Protein AF-A0A1F8QRB4-F1 (afdb_monomer)

pLDDT: mean 94.45, std 6.74, range [58.22, 98.75]

Mean predicted aligned error: 3.95 Å

Radius of gyration: 18.54 Å; Cα contacts (8 Å, |Δi|>4): 108; chains: 1; bounding box: 55×27×52 Å

Structure (mmCIF, N/CA/C/O backbone):
data_AF-A0A1F8QRB4-F1
#
_entry.id   AF-A0A1F8QRB4-F1
#
loop_
_atom_site.group_PDB
_atom_site.id
_atom_site.type_symbol
_atom_site.label_atom_id
_atom_site.label_alt_id
_atom_site.label_comp_id
_atom_site.label_asym_id
_atom_site.label_entity_id
_atom_site.label_seq_id
_atom_site.pdbx_PDB_ins_code
_atom_site.Cartn_x
_atom_site.Cartn_y
_atom_site.Cartn_z
_atom_site.occupancy
_atom_site.B_iso_or_equiv
_atom_site.auth_seq_id
_atom_site.auth_comp_id
_atom_site.auth_asym_id
_atom_site.auth_atom_id
_atom_site.pdbx_PDB_model_num
ATOM 1 N N . MET A 1 1 ? 36.130 10.713 -9.743 1.00 58.22 1 MET A N 1
ATOM 2 C CA . MET A 1 1 ? 34.700 10.826 -10.108 1.00 58.22 1 MET A CA 1
ATOM 3 C C . MET A 1 1 ? 34.505 10.087 -11.418 1.00 58.22 1 MET A C 1
ATOM 5 O O . MET A 1 1 ? 35.270 10.379 -12.328 1.00 58.22 1 MET A O 1
ATOM 9 N N . GLY A 1 2 ? 33.556 9.148 -11.496 1.00 65.88 2 GLY A N 1
ATOM 10 C CA . GLY A 1 2 ? 33.230 8.460 -12.753 1.00 65.88 2 GLY A CA 1
ATOM 11 C C . GLY A 1 2 ? 32.622 9.406 -13.791 1.00 65.88 2 GLY A C 1
ATOM 12 O O . GLY A 1 2 ? 32.246 10.534 -13.452 1.00 65.88 2 GLY A O 1
ATOM 13 N N . ASP A 1 3 ? 32.510 8.931 -15.029 1.00 68.25 3 ASP A N 1
ATOM 14 C CA . ASP A 1 3 ? 32.204 9.740 -16.221 1.00 68.25 3 ASP A CA 1
ATOM 15 C C . ASP A 1 3 ? 30.899 10.537 -16.142 1.00 68.25 3 ASP A C 1
ATOM 17 O O . ASP A 1 3 ? 30.733 11.546 -16.818 1.00 68.25 3 ASP A O 1
ATOM 21 N N . GLU A 1 4 ? 29.987 10.151 -15.257 1.00 68.12 4 GLU A N 1
ATOM 22 C CA . GLU A 1 4 ? 28.656 10.750 -15.204 1.00 68.12 4 GLU A CA 1
ATOM 23 C C . GLU A 1 4 ? 28.443 11.783 -14.114 1.00 68.12 4 GLU A C 1
ATOM 25 O O . GLU A 1 4 ? 27.449 12.502 -14.162 1.00 68.12 4 GLU A O 1
ATOM 30 N N . ARG A 1 5 ? 29.356 11.863 -13.137 1.00 75.88 5 ARG A N 1
ATOM 31 C CA . ARG A 1 5 ? 29.397 12.900 -12.085 1.00 75.88 5 ARG A CA 1
ATOM 32 C C . ARG A 1 5 ? 28.041 13.249 -11.429 1.00 75.88 5 ARG A C 1
ATOM 34 O O . ARG A 1 5 ? 27.896 14.328 -10.859 1.00 75.88 5 ARG A O 1
ATOM 41 N N . ASN A 1 6 ? 27.062 12.345 -11.462 1.00 76.00 6 ASN A N 1
ATOM 42 C CA . ASN A 1 6 ? 25.693 12.613 -11.040 1.00 76.00 6 ASN A CA 1
ATOM 43 C C . ASN A 1 6 ? 25.491 12.241 -9.564 1.00 76.00 6 ASN A C 1
ATOM 45 O O . ASN A 1 6 ? 25.557 11.067 -9.217 1.00 76.00 6 ASN A O 1
ATOM 49 N N . HIS A 1 7 ? 25.208 13.241 -8.725 1.00 87.25 7 HIS A N 1
ATOM 50 C CA . HIS A 1 7 ? 24.977 13.095 -7.280 1.00 87.25 7 HIS A CA 1
ATOM 51 C C . HIS A 1 7 ? 23.554 13.506 -6.876 1.00 87.25 7 HIS A C 1
ATOM 53 O O . HIS A 1 7 ? 23.321 13.895 -5.736 1.00 87.25 7 HIS A O 1
ATOM 59 N N . THR A 1 8 ? 22.591 13.449 -7.802 1.00 88.06 8 THR A N 1
ATOM 60 C CA . THR A 1 8 ? 21.178 13.658 -7.450 1.00 88.06 8 THR A CA 1
ATOM 61 C C . THR A 1 8 ? 20.582 12.473 -6.691 1.00 88.06 8 THR A C 1
ATOM 63 O O . THR A 1 8 ? 19.517 12.619 -6.109 1.00 88.06 8 THR A O 1
ATOM 66 N N . TYR A 1 9 ? 21.242 11.305 -6.726 1.00 86.06 9 TYR A N 1
ATOM 67 C CA . TYR A 1 9 ? 20.747 10.025 -6.194 1.00 86.06 9 TYR A CA 1
ATOM 68 C C . TYR A 1 9 ? 19.409 9.562 -6.791 1.00 86.06 9 TYR A C 1
ATOM 70 O O . TYR A 1 9 ? 18.793 8.630 -6.286 1.00 86.06 9 TYR A O 1
ATOM 78 N N . LEU A 1 10 ? 18.979 10.174 -7.898 1.00 87.25 10 LEU A N 1
ATOM 79 C CA . LEU A 1 10 ? 17.797 9.752 -8.638 1.00 87.25 10 LEU A CA 1
ATOM 80 C C . LEU A 1 10 ? 18.184 8.736 -9.721 1.00 87.25 10 LEU A C 1
ATOM 82 O O . LEU A 1 10 ? 19.196 8.940 -10.410 1.00 87.25 10 LEU A O 1
ATOM 86 N N . PRO A 1 11 ? 17.383 7.673 -9.915 1.00 87.94 11 PRO A N 1
ATOM 87 C CA . PRO A 1 11 ? 17.602 6.734 -11.003 1.00 87.94 11 PRO A CA 1
ATOM 88 C C . PRO A 1 11 ? 17.385 7.425 -12.358 1.00 87.94 11 PRO A C 1
ATOM 90 O O . PRO A 1 11 ? 16.686 8.433 -12.471 1.00 87.94 11 PRO A O 1
ATOM 93 N N . LYS A 1 12 ? 18.002 6.885 -13.413 1.00 90.12 12 LYS A N 1
ATOM 94 C CA . LYS A 1 12 ? 17.830 7.351 -14.798 1.00 90.12 12 LYS A CA 1
ATOM 95 C C . LYS A 1 12 ? 17.634 6.149 -15.711 1.00 90.12 12 LYS A C 1
ATOM 97 O O . LYS A 1 12 ? 18.471 5.253 -15.689 1.00 90.12 12 LYS A O 1
ATOM 102 N N . VAL A 1 13 ? 16.610 6.179 -16.565 1.00 92.56 13 VAL A N 1
ATOM 103 C CA . VAL A 1 13 ? 16.315 5.111 -17.546 1.00 92.56 13 VAL A CA 1
ATOM 104 C C . VAL A 1 13 ? 17.518 4.816 -18.450 1.00 92.56 13 VAL A C 1
ATOM 106 O O . VAL A 1 13 ? 17.811 3.659 -18.732 1.00 92.56 13 VAL A O 1
ATOM 109 N N . ALA A 1 14 ? 18.308 5.839 -18.800 1.00 91.50 14 ALA A N 1
ATOM 110 C CA . ALA A 1 14 ? 19.548 5.680 -19.567 1.00 91.50 14 ALA A CA 1
ATOM 111 C C . ALA A 1 14 ? 20.551 4.693 -18.934 1.00 91.50 14 ALA A C 1
ATOM 113 O O . ALA A 1 14 ? 21.374 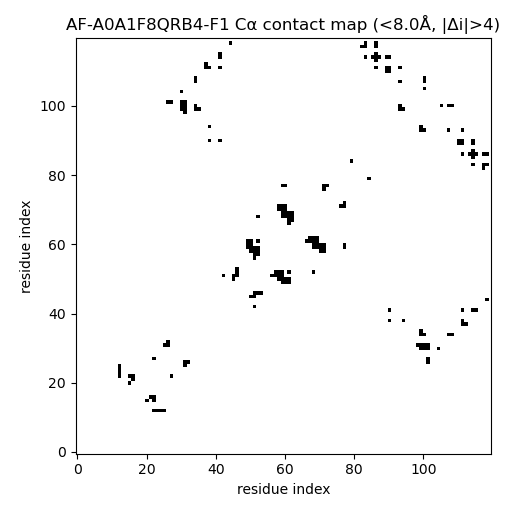4.112 -19.632 1.00 91.50 14 ALA A O 1
ATOM 114 N N . ARG A 1 15 ? 20.490 4.470 -17.612 1.00 89.06 15 ARG A N 1
ATOM 115 C CA . ARG A 1 15 ? 21.306 3.447 -16.938 1.00 89.06 15 ARG A CA 1
ATOM 116 C C . ARG A 1 15 ? 20.813 2.040 -17.195 1.00 89.06 15 ARG A C 1
ATOM 118 O O . ARG A 1 15 ? 21.630 1.142 -17.363 1.00 89.06 15 ARG A O 1
ATOM 125 N N . CYS A 1 16 ? 19.501 1.871 -17.236 1.00 89.88 16 CYS A N 1
ATOM 126 C CA . CYS A 1 16 ? 18.850 0.612 -17.555 1.00 89.88 16 CYS A CA 1
ATOM 127 C C . CYS A 1 16 ? 19.173 0.216 -19.001 1.00 89.88 16 CYS A C 1
ATOM 129 O O . CYS A 1 16 ? 19.518 -0.935 -19.255 1.00 89.88 16 CYS A O 1
ATOM 131 N N . GLN A 1 17 ? 19.172 1.190 -19.919 1.00 93.56 17 GLN A N 1
ATOM 132 C CA . GLN A 1 17 ? 19.433 1.004 -21.352 1.00 93.56 17 GLN A CA 1
ATOM 133 C C . GLN A 1 17 ? 20.817 0.438 -21.690 1.00 93.56 17 GLN A C 1
ATOM 135 O O . GLN A 1 17 ? 20.974 -0.177 -22.740 1.00 93.56 17 GLN A O 1
ATOM 140 N N . THR A 1 18 ? 21.796 0.549 -20.785 1.00 92.88 18 THR A N 1
ATOM 141 C CA . THR A 1 18 ? 23.102 -0.119 -20.930 1.00 92.88 18 THR A CA 1
ATOM 142 C C . THR A 1 18 ? 22.968 -1.640 -21.067 1.00 92.88 18 THR A C 1
ATOM 144 O O . THR A 1 18 ? 23.760 -2.261 -21.770 1.00 92.88 18 THR A O 1
ATOM 147 N N . CYS A 1 19 ? 21.972 -2.238 -20.404 1.00 93.38 19 CYS A N 1
ATOM 148 C CA . CYS A 1 19 ? 21.699 -3.679 -20.450 1.00 93.38 19 CYS A CA 1
ATOM 149 C C . CYS A 1 19 ? 20.335 -4.006 -21.087 1.00 93.38 19 CYS A C 1
ATOM 151 O O . CYS A 1 19 ? 20.140 -5.109 -21.589 1.00 93.38 19 CYS A O 1
ATOM 153 N N . HIS A 1 20 ? 19.399 -3.056 -21.074 1.00 91.56 20 HIS A N 1
ATOM 154 C CA . HIS A 1 20 ? 18.015 -3.201 -21.523 1.00 91.56 20 HIS A CA 1
ATOM 155 C C . HIS A 1 20 ? 17.682 -2.119 -22.553 1.00 91.56 20 HIS A C 1
ATOM 157 O O . HIS A 1 20 ? 17.014 -1.141 -22.227 1.00 91.56 20 HIS A O 1
ATOM 163 N N . ALA A 1 21 ? 18.172 -2.271 -23.786 1.00 94.94 21 ALA A N 1
ATOM 164 C CA . ALA A 1 21 ? 18.092 -1.233 -24.822 1.00 94.94 21 ALA A CA 1
ATOM 165 C C . ALA A 1 21 ? 16.666 -0.703 -25.078 1.00 94.94 21 ALA A C 1
ATOM 167 O O . ALA A 1 21 ? 16.500 0.479 -25.369 1.00 94.94 21 ALA A O 1
ATOM 168 N N . ASP A 1 22 ? 15.653 -1.552 -24.898 1.00 93.31 22 ASP A N 1
ATOM 169 C CA . ASP A 1 22 ? 14.245 -1.217 -25.131 1.00 93.31 22 ASP A CA 1
ATOM 170 C C . ASP A 1 22 ? 13.544 -0.585 -23.913 1.00 93.31 22 ASP A C 1
ATOM 172 O O . ASP A 1 22 ? 12.352 -0.293 -23.972 1.00 93.31 22 ASP A O 1
ATOM 176 N N . ALA A 1 23 ? 14.246 -0.375 -22.792 1.00 93.56 23 ALA A N 1
ATOM 177 C CA . ALA A 1 23 ? 13.658 0.240 -21.604 1.00 93.56 23 ALA A CA 1
ATOM 178 C C . ALA A 1 23 ? 13.269 1.702 -21.880 1.00 93.56 23 ALA A C 1
ATOM 180 O O . ALA A 1 23 ? 14.119 2.533 -22.217 1.00 93.56 23 ALA A O 1
ATOM 181 N N . THR A 1 24 ? 11.987 2.021 -21.698 1.00 94.31 24 THR A N 1
ATOM 182 C CA . THR A 1 24 ? 11.418 3.367 -21.891 1.00 94.31 24 THR A CA 1
ATOM 183 C C . THR A 1 24 ? 11.129 4.095 -20.582 1.00 94.31 24 THR A C 1
ATOM 185 O O . THR A 1 24 ? 11.062 5.323 -20.563 1.00 94.31 24 THR A O 1
ATOM 188 N N . ASP A 1 25 ? 11.006 3.354 -19.486 1.00 95.00 25 ASP A N 1
ATOM 189 C CA . ASP A 1 25 ? 10.663 3.832 -18.149 1.00 95.00 25 ASP A CA 1
ATOM 190 C C . ASP A 1 25 ? 11.272 2.900 -17.077 1.00 95.00 25 ASP A C 1
ATOM 192 O O . ASP A 1 25 ? 12.172 2.106 -17.364 1.00 95.00 25 ASP A O 1
ATOM 196 N N . PHE A 1 26 ? 10.855 3.062 -15.819 1.00 93.19 26 PHE A N 1
ATOM 197 C CA . PHE A 1 26 ? 11.295 2.221 -14.701 1.00 93.19 26 PHE A CA 1
ATOM 198 C C . PHE A 1 26 ? 10.399 0.996 -14.477 1.00 93.19 26 PHE A C 1
ATOM 200 O O . PHE A 1 26 ? 10.753 0.127 -13.673 1.00 93.19 26 PHE A O 1
ATOM 207 N N . ASP A 1 27 ? 9.280 0.896 -15.199 1.00 94.94 27 ASP A N 1
ATOM 208 C CA . ASP A 1 27 ? 8.348 -0.212 -15.089 1.00 94.94 27 ASP A CA 1
ATOM 209 C C . ASP A 1 27 ? 8.831 -1.408 -15.912 1.00 94.94 27 ASP A C 1
ATOM 211 O O . ASP A 1 27 ? 8.316 -1.779 -16.970 1.00 94.94 27 ASP A O 1
ATOM 215 N N . MET A 1 28 ? 9.875 -2.040 -15.385 1.00 89.31 28 MET A N 1
ATOM 216 C CA . MET A 1 28 ? 10.474 -3.210 -15.997 1.00 89.31 28 MET A CA 1
ATOM 217 C C . MET A 1 28 ? 9.448 -4.344 -16.012 1.00 89.31 28 MET A C 1
ATOM 219 O O . MET A 1 28 ? 9.067 -4.881 -14.967 1.00 89.31 28 MET A O 1
ATOM 223 N N . THR A 1 29 ? 8.999 -4.685 -17.221 1.00 87.31 29 THR A N 1
ATOM 224 C CA . THR A 1 29 ? 8.055 -5.776 -17.501 1.00 87.31 29 THR A CA 1
ATOM 225 C C . THR A 1 29 ? 6.724 -5.675 -16.743 1.00 87.31 29 THR A C 1
ATOM 227 O O . THR A 1 29 ? 6.134 -6.706 -16.427 1.00 87.31 29 THR A O 1
ATOM 230 N N . GLY A 1 30 ? 6.253 -4.463 -16.431 1.00 94.44 30 GLY A N 1
ATOM 231 C CA . GLY A 1 30 ? 4.976 -4.248 -15.733 1.00 94.44 30 GLY A CA 1
ATOM 232 C C . GLY A 1 30 ? 5.019 -4.465 -14.214 1.00 94.44 30 GLY A C 1
ATOM 233 O O . GLY A 1 30 ? 3.968 -4.498 -13.576 1.00 94.44 30 GLY A O 1
ATOM 234 N N . THR A 1 31 ? 6.209 -4.632 -13.626 1.00 95.44 31 THR A N 1
ATOM 235 C CA . THR A 1 31 ? 6.392 -4.850 -12.181 1.00 95.44 31 THR A CA 1
ATOM 236 C C . THR A 1 31 ? 5.795 -3.720 -11.343 1.00 95.44 31 THR A C 1
ATOM 238 O O . THR A 1 31 ? 5.050 -3.985 -10.402 1.00 95.44 31 THR A O 1
ATOM 241 N N . GLN A 1 32 ? 6.112 -2.461 -11.655 1.00 96.69 32 GLN A N 1
ATOM 242 C CA . GLN A 1 32 ? 5.595 -1.331 -10.887 1.00 96.69 32 GLN A CA 1
ATOM 243 C C . GLN A 1 32 ? 4.085 -1.207 -11.069 1.00 96.69 32 GLN A C 1
ATOM 245 O O . GLN A 1 32 ? 3.395 -0.940 -10.087 1.00 96.69 32 GLN A O 1
ATOM 250 N N . THR A 1 33 ? 3.565 -1.449 -12.276 1.00 98.06 33 THR A N 1
ATOM 251 C CA . THR A 1 33 ? 2.116 -1.473 -12.527 1.00 98.06 33 THR A CA 1
ATOM 252 C C . THR A 1 33 ? 1.415 -2.517 -11.656 1.00 98.06 33 THR A C 1
ATOM 254 O O . THR A 1 33 ? 0.453 -2.192 -10.960 1.00 98.06 33 THR A O 1
ATOM 257 N N . GLU A 1 34 ? 1.919 -3.751 -11.632 1.00 98.19 34 GLU A N 1
ATOM 258 C CA . GLU A 1 34 ? 1.352 -4.837 -10.827 1.00 98.19 34 GLU A CA 1
ATOM 259 C C . GLU A 1 34 ? 1.374 -4.511 -9.327 1.00 98.19 34 GLU A C 1
ATOM 261 O O . GLU A 1 34 ? 0.345 -4.588 -8.655 1.00 98.19 34 GLU A O 1
ATOM 266 N N . ILE A 1 35 ? 2.534 -4.115 -8.797 1.00 98.44 35 ILE A N 1
ATOM 267 C CA . ILE A 1 35 ? 2.688 -3.827 -7.367 1.00 98.44 35 ILE A CA 1
ATOM 268 C C . ILE A 1 35 ? 1.850 -2.615 -6.950 1.00 98.44 35 ILE A C 1
ATOM 270 O O . ILE A 1 35 ? 1.277 -2.626 -5.862 1.00 98.44 35 ILE A O 1
ATOM 274 N N . THR A 1 36 ? 1.726 -1.597 -7.808 1.00 98.31 36 THR A N 1
ATOM 275 C CA . THR A 1 36 ? 0.848 -0.444 -7.549 1.00 98.31 36 THR A CA 1
ATOM 276 C C . THR A 1 36 ? -0.601 -0.892 -7.402 1.00 98.31 36 THR A C 1
ATOM 278 O O . THR A 1 36 ? -1.234 -0.544 -6.410 1.00 98.31 36 THR 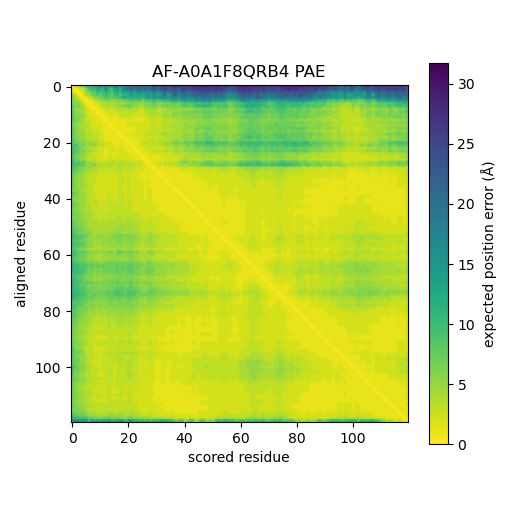A O 1
ATOM 281 N N . ALA A 1 37 ? -1.097 -1.737 -8.310 1.00 98.62 37 ALA A N 1
ATOM 282 C CA . ALA A 1 37 ? -2.465 -2.248 -8.239 1.00 98.62 37 ALA A CA 1
ATOM 283 C C . ALA A 1 37 ? -2.724 -3.055 -6.951 1.00 98.62 37 ALA A C 1
ATOM 285 O O . ALA A 1 37 ? -3.753 -2.873 -6.303 1.00 98.62 37 ALA A O 1
ATOM 286 N N . MET A 1 38 ? -1.775 -3.901 -6.529 1.00 98.69 38 MET A N 1
ATOM 287 C CA . MET A 1 38 ? -1.891 -4.647 -5.265 1.00 98.69 38 MET A CA 1
ATOM 288 C C . MET A 1 38 ? -1.910 -3.721 -4.037 1.00 98.69 38 MET A C 1
ATOM 290 O O . MET A 1 38 ? -2.642 -3.972 -3.078 1.00 98.69 38 MET A O 1
ATOM 294 N N . LEU A 1 39 ? -1.103 -2.653 -4.044 1.00 98.44 39 LEU A N 1
ATOM 295 C CA . LEU A 1 39 ? -1.088 -1.653 -2.974 1.00 98.44 39 LEU A CA 1
ATOM 296 C C . LEU A 1 39 ? -2.397 -0.857 -2.920 1.00 98.44 39 LEU A C 1
ATOM 298 O O . LEU A 1 39 ? -2.914 -0.644 -1.826 1.00 98.44 39 LEU A O 1
ATOM 302 N N . GLU A 1 40 ? -2.941 -0.447 -4.066 1.00 98.44 40 GLU A N 1
ATOM 303 C CA . GLU A 1 40 ? -4.231 0.254 -4.162 1.00 98.44 40 GLU A CA 1
ATOM 304 C C . GLU A 1 40 ? -5.394 -0.621 -3.671 1.00 98.44 40 GLU A C 1
ATOM 306 O O . GLU A 1 40 ? -6.264 -0.151 -2.929 1.00 98.44 40 GLU A O 1
ATOM 311 N N . GLU A 1 41 ? -5.387 -1.913 -4.015 1.00 98.62 41 GLU A N 1
ATOM 312 C CA . GLU A 1 41 ? -6.376 -2.875 -3.523 1.00 98.62 41 GLU A CA 1
ATOM 313 C C . GLU A 1 41 ? -6.301 -3.016 -1.995 1.00 98.62 41 GLU A C 1
ATOM 315 O O . GLU A 1 41 ? -7.314 -2.888 -1.305 1.00 98.62 41 GLU A O 1
ATOM 320 N N . LEU A 1 42 ? -5.100 -3.218 -1.441 1.00 98.56 42 LEU A N 1
ATOM 321 C CA . LEU A 1 42 ? -4.897 -3.301 0.009 1.00 98.56 42 LEU A CA 1
ATOM 322 C C . LEU A 1 42 ? -5.287 -2.008 0.727 1.00 98.56 42 LEU A C 1
ATOM 324 O O . LEU A 1 42 ? -5.934 -2.069 1.772 1.00 98.56 42 LEU A O 1
ATOM 328 N N . HIS A 1 43 ? -4.913 -0.850 0.178 1.00 98.38 43 HIS A N 1
ATOM 329 C CA . HIS A 1 43 ? -5.287 0.459 0.716 1.00 98.38 43 HIS A CA 1
ATOM 330 C C . HIS A 1 43 ? -6.805 0.577 0.849 1.00 98.38 43 HIS A C 1
ATOM 332 O O . HIS A 1 43 ? -7.301 0.830 1.950 1.00 98.38 43 HIS A O 1
ATOM 338 N N . THR A 1 44 ? -7.529 0.271 -0.231 1.00 98.50 44 THR A N 1
ATOM 339 C CA . THR A 1 44 ? -8.997 0.271 -0.258 1.00 98.50 44 THR A CA 1
ATOM 340 C C . THR A 1 44 ? -9.562 -0.638 0.832 1.00 98.50 44 THR A C 1
ATOM 342 O O . THR A 1 44 ? -10.385 -0.207 1.640 1.00 98.50 44 THR A O 1
ATOM 345 N N . ILE A 1 45 ? -9.053 -1.870 0.940 1.00 98.38 45 ILE A N 1
ATOM 346 C CA . ILE A 1 45 ? -9.488 -2.829 1.964 1.00 98.38 45 ILE A CA 1
ATOM 347 C C . ILE A 1 45 ? -9.265 -2.283 3.384 1.00 98.38 45 ILE A C 1
ATOM 349 O O . ILE A 1 45 ? -10.137 -2.435 4.246 1.00 98.38 45 ILE A O 1
ATOM 353 N N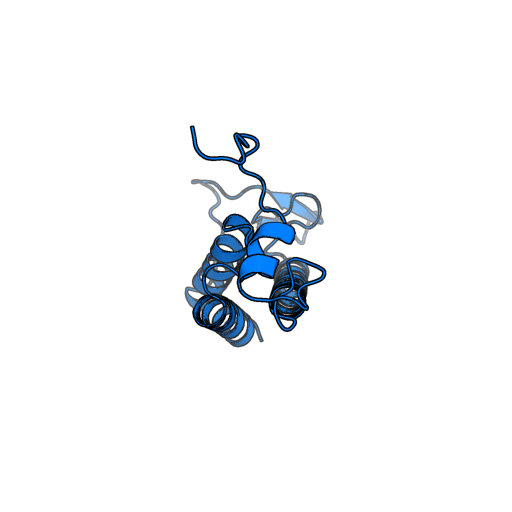 . PHE A 1 46 ? -8.120 -1.655 3.665 1.00 98.25 46 PHE A N 1
ATOM 354 C CA . PHE A 1 46 ? -7.844 -1.102 4.993 1.00 98.25 46 PHE A CA 1
ATOM 355 C C . PHE A 1 46 ? -8.727 0.104 5.335 1.00 98.25 46 PHE A C 1
ATOM 357 O O . PHE A 1 46 ? -9.133 0.242 6.495 1.00 98.25 46 PHE A O 1
ATOM 364 N N . VAL A 1 47 ? -9.036 0.961 4.361 1.00 98.00 47 VAL A N 1
ATOM 365 C CA . VAL A 1 47 ? -9.961 2.091 4.542 1.00 98.00 47 VAL A CA 1
ATOM 366 C C . VAL A 1 47 ? -11.383 1.588 4.793 1.00 98.00 47 VAL A C 1
ATOM 368 O O . VAL A 1 47 ? -12.035 2.024 5.748 1.00 98.00 47 VAL A O 1
ATOM 371 N N . ASP A 1 48 ? -11.852 0.625 4.001 1.00 97.44 48 ASP A N 1
ATOM 372 C CA . ASP A 1 48 ? -13.198 0.055 4.121 1.00 97.44 48 ASP A CA 1
ATOM 373 C C . ASP A 1 48 ? -13.400 -0.655 5.462 1.00 97.44 48 ASP A C 1
ATOM 375 O O . ASP A 1 48 ? -14.429 -0.480 6.119 1.00 97.44 48 ASP A O 1
ATOM 379 N N . LYS A 1 49 ? -12.381 -1.388 5.927 1.00 96.69 49 LYS A N 1
ATOM 380 C CA . LYS A 1 49 ? -12.370 -2.037 7.249 1.00 96.69 49 LYS A CA 1
ATOM 381 C C . LYS A 1 49 ? -12.149 -1.066 8.416 1.00 96.69 49 LYS A C 1
ATOM 383 O O . LYS A 1 49 ? -12.078 -1.521 9.554 1.00 96.69 49 LYS A O 1
ATOM 388 N N . LYS A 1 50 ? -12.044 0.244 8.164 1.00 97.19 50 LYS A N 1
ATOM 389 C CA . LYS A 1 50 ? -11.811 1.281 9.185 1.00 97.19 50 LYS A CA 1
ATOM 390 C C . LYS A 1 50 ? -10.526 1.068 10.001 1.00 97.19 50 LYS A C 1
ATOM 392 O O . LYS A 1 50 ? -10.481 1.364 11.191 1.00 97.19 50 LYS A O 1
ATOM 397 N N . LEU A 1 51 ? -9.470 0.588 9.341 1.00 96.75 51 LEU A N 1
ATOM 398 C CA . LEU A 1 51 ? -8.132 0.402 9.920 1.00 96.75 51 LEU A CA 1
ATOM 399 C C . LEU A 1 51 ? -7.154 1.512 9.509 1.00 96.75 51 LEU A C 1
ATOM 401 O O . LEU A 1 51 ? -6.252 1.863 10.272 1.00 96.75 51 LEU A O 1
ATOM 405 N N . LEU A 1 52 ? -7.324 2.060 8.303 1.00 97.44 52 LEU A N 1
ATOM 406 C CA . LEU A 1 52 ? -6.527 3.160 7.762 1.00 97.44 52 LEU A CA 1
ATOM 407 C C . LEU A 1 52 ? -7.397 4.408 7.634 1.00 97.44 52 LEU A C 1
ATOM 409 O O . LEU A 1 52 ? -8.456 4.363 7.007 1.00 97.44 52 LEU A O 1
ATOM 413 N N . ASN A 1 53 ? -6.943 5.517 8.209 1.00 97.44 53 ASN A N 1
ATOM 414 C CA . ASN A 1 53 ? -7.611 6.798 8.045 1.00 97.44 53 ASN A CA 1
ATOM 415 C C . ASN A 1 53 ? -7.337 7.335 6.622 1.00 97.44 53 ASN A C 1
ATOM 417 O O . ASN A 1 53 ? -6.174 7.619 6.317 1.00 97.44 53 ASN A O 1
ATOM 421 N N . PRO A 1 54 ? -8.369 7.513 5.774 1.00 96.25 54 PRO A N 1
ATOM 422 C CA . PRO A 1 54 ? -8.194 7.926 4.380 1.00 96.25 54 PRO A CA 1
ATOM 423 C C . PRO A 1 54 ? -7.680 9.362 4.219 1.00 96.25 54 PRO A C 1
ATOM 425 O O . PRO A 1 54 ? -7.119 9.685 3.179 1.00 96.25 54 PRO A O 1
ATOM 428 N N . ASP A 1 55 ? -7.832 10.218 5.233 1.00 95.50 55 ASP A N 1
ATOM 429 C CA . ASP A 1 55 ? -7.378 11.612 5.168 1.00 95.50 55 ASP A CA 1
ATOM 430 C C . ASP A 1 55 ? -5.880 11.751 5.477 1.00 95.50 55 ASP A C 1
ATOM 432 O O . ASP A 1 55 ? -5.258 12.758 5.140 1.00 95.50 55 ASP A O 1
ATOM 436 N N . THR A 1 56 ? -5.291 10.761 6.159 1.00 95.62 56 THR A N 1
ATOM 437 C CA . THR A 1 56 ? -3.903 10.836 6.656 1.00 95.62 56 THR A CA 1
ATOM 438 C C . THR A 1 56 ? -3.006 9.691 6.196 1.00 95.62 56 THR A C 1
ATOM 440 O O . THR A 1 56 ? -1.793 9.776 6.382 1.00 95.62 56 THR A O 1
ATOM 443 N N . ASP A 1 57 ? -3.565 8.612 5.641 1.00 94.44 57 ASP A N 1
ATOM 444 C CA . ASP A 1 57 ? -2.855 7.363 5.330 1.00 94.44 57 ASP A CA 1
ATOM 445 C C . ASP A 1 57 ? -2.084 6.771 6.526 1.00 94.44 57 ASP A C 1
ATOM 447 O O . ASP A 1 57 ? -1.075 6.057 6.387 1.00 94.44 57 ASP A O 1
ATOM 451 N N . LEU A 1 58 ? -2.582 7.031 7.736 1.00 95.44 58 LEU A N 1
ATOM 452 C CA . LEU A 1 58 ? -2.080 6.467 8.982 1.00 95.44 58 LEU A CA 1
ATOM 453 C C . LEU A 1 58 ? -3.066 5.453 9.555 1.00 95.44 58 LEU A C 1
ATOM 455 O O . LEU A 1 58 ? -4.281 5.567 9.398 1.00 95.44 58 LEU A O 1
ATOM 459 N N . TRP A 1 59 ? -2.520 4.446 10.237 1.00 96.81 59 TRP A N 1
ATOM 460 C CA . TRP A 1 59 ? -3.326 3.511 11.013 1.00 96.81 59 TRP A CA 1
ATOM 461 C C . TRP A 1 59 ? -4.064 4.266 12.113 1.00 96.81 59 TRP A C 1
ATOM 463 O O . TRP A 1 59 ? -3.468 5.107 12.790 1.00 96.81 59 TRP A O 1
ATOM 473 N N . GLY A 1 60 ? -5.345 3.968 12.284 1.00 96.31 60 GLY A N 1
ATOM 474 C CA . GLY A 1 60 ? -6.221 4.734 13.158 1.00 96.31 60 GLY A CA 1
ATOM 475 C C . GLY A 1 60 ? -7.244 3.864 13.865 1.00 96.31 60 GLY A C 1
ATOM 476 O O . GLY A 1 60 ? -7.527 2.744 13.445 1.00 96.31 60 GLY A O 1
ATOM 477 N N . ILE A 1 61 ? -7.803 4.404 14.940 1.00 97.44 61 ILE A N 1
ATOM 478 C CA . ILE A 1 61 ? -8.971 3.841 15.614 1.00 97.44 61 ILE A CA 1
ATOM 479 C C . ILE A 1 61 ? -10.172 4.681 15.191 1.00 97.44 61 ILE A C 1
ATOM 481 O O . ILE A 1 61 ? -10.198 5.888 15.439 1.00 97.44 61 ILE A O 1
ATOM 485 N N . TYR A 1 62 ? -11.135 4.044 14.532 1.00 97.25 62 TYR A N 1
ATOM 486 C CA . TYR A 1 62 ? -12.374 4.676 14.090 1.00 97.25 62 TYR A CA 1
ATOM 487 C C . TYR A 1 62 ? -13.482 4.494 15.129 1.00 97.25 62 TYR A C 1
ATOM 489 O O . TYR A 1 62 ? -13.774 3.367 15.536 1.00 97.25 62 TYR A O 1
ATOM 497 N N . ASP A 1 63 ? -14.125 5.591 15.524 1.00 96.38 63 ASP A N 1
ATOM 498 C CA . ASP A 1 63 ? -15.312 5.577 16.374 1.00 96.38 63 ASP A CA 1
ATOM 499 C C . ASP A 1 63 ? -16.574 5.672 15.504 1.00 96.38 63 ASP A C 1
ATOM 501 O O . ASP A 1 63 ? -16.862 6.697 14.890 1.00 96.38 63 ASP A O 1
ATOM 505 N N . ALA A 1 64 ? -17.353 4.591 15.455 1.00 95.31 64 ALA A N 1
ATOM 506 C CA . ALA A 1 64 ? -18.583 4.540 14.668 1.00 95.31 64 ALA A CA 1
ATOM 507 C C . ALA A 1 64 ? -19.726 5.397 15.247 1.00 95.31 64 ALA A C 1
ATOM 509 O O . ALA A 1 64 ? -20.667 5.711 14.518 1.00 95.31 64 ALA A O 1
ATOM 510 N N . ALA A 1 65 ? -19.680 5.759 16.533 1.00 96.94 65 ALA A N 1
ATOM 511 C CA . ALA A 1 65 ? -20.712 6.572 17.171 1.00 96.94 65 ALA A CA 1
ATOM 512 C C . ALA A 1 65 ? -20.566 8.059 16.824 1.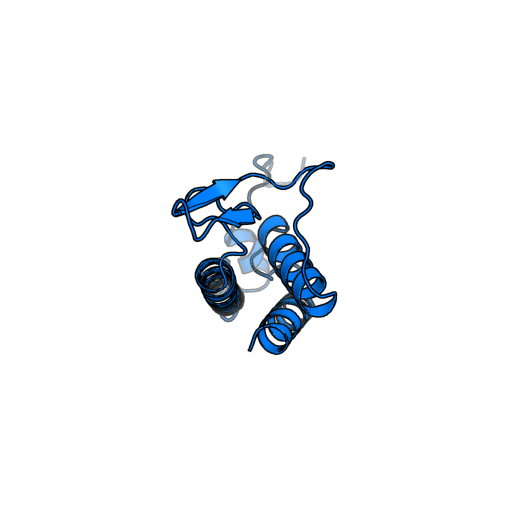00 96.94 65 ALA A C 1
ATOM 514 O O . ALA A 1 65 ? -21.570 8.749 16.645 1.00 96.94 65 ALA A O 1
ATOM 515 N N . THR A 1 66 ? -19.328 8.545 16.719 1.00 96.75 66 THR A N 1
ATOM 516 C CA . THR A 1 66 ? -19.017 9.944 16.376 1.00 96.75 66 THR A CA 1
ATOM 517 C C . THR A 1 66 ? -18.652 10.123 14.905 1.00 96.75 66 THR A C 1
ATOM 519 O O . THR A 1 66 ? -18.795 11.216 14.361 1.00 96.75 66 THR A O 1
ATOM 522 N N . GLY A 1 67 ? -18.215 9.052 14.241 1.00 95.88 67 GLY A N 1
ATOM 523 C CA . GLY A 1 67 ? -17.662 9.094 12.892 1.00 95.88 67 GLY A CA 1
ATOM 524 C C . GLY A 1 67 ? -16.232 9.637 12.835 1.00 95.88 67 GLY A C 1
ATOM 525 O O . GLY A 1 67 ? -15.763 9.962 11.745 1.00 95.88 67 GLY A O 1
ATOM 526 N N . GLU A 1 68 ? -15.545 9.747 13.974 1.00 96.19 68 GLU A N 1
ATOM 527 C CA . GLU A 1 68 ? -14.220 10.358 14.084 1.00 96.19 68 GLU A CA 1
ATOM 528 C C . GLU A 1 68 ? -13.087 9.321 14.128 1.00 96.19 68 GLU A C 1
ATOM 530 O O . GLU A 1 68 ? -13.268 8.159 14.496 1.00 96.19 68 GLU A O 1
ATOM 535 N N . TRP A 1 69 ? -11.883 9.767 13.764 1.00 97.62 69 TRP A N 1
ATOM 536 C CA . TRP A 1 69 ? -10.653 8.982 13.848 1.00 97.62 69 TRP A CA 1
ATOM 537 C C . TRP A 1 69 ? -9.757 9.481 14.975 1.00 97.62 69 TRP A C 1
ATOM 539 O O . TRP A 1 69 ? -9.599 10.684 15.174 1.00 97.62 69 TRP A O 1
ATOM 549 N N . SER A 1 70 ? -9.078 8.552 15.642 1.00 96.31 70 SER A N 1
ATOM 550 C CA . SER A 1 70 ? -8.039 8.856 16.626 1.00 96.31 70 SER A CA 1
ATOM 551 C C . SER A 1 70 ? -6.746 8.092 16.339 1.00 96.31 70 SER A C 1
ATOM 553 O O . SER A 1 70 ? -6.753 6.994 15.773 1.00 96.31 70 SER A O 1
ATOM 555 N N . ALA A 1 71 ? -5.616 8.697 16.709 1.00 96.00 71 ALA A N 1
ATOM 556 C CA . ALA A 1 71 ? -4.312 8.058 16.605 1.00 96.00 71 ALA A CA 1
ATOM 557 C C . ALA A 1 71 ? -4.137 7.015 17.728 1.00 96.00 71 ALA A C 1
ATOM 559 O O . ALA A 1 71 ? -4.365 7.345 18.900 1.00 96.00 71 ALA A O 1
ATOM 560 N N . PRO A 1 72 ? -3.680 5.791 17.406 1.00 95.69 72 PRO A N 1
ATOM 561 C CA . PRO A 1 72 ? -3.353 4.789 18.411 1.00 95.69 72 PRO A CA 1
ATOM 562 C C . PRO A 1 72 ? -2.260 5.290 19.358 1.00 95.69 72 PRO A C 1
ATOM 564 O O . PRO A 1 72 ? -1.302 5.938 18.932 1.00 95.69 72 PRO A O 1
ATOM 567 N N . ASN A 1 73 ? -2.379 4.967 20.641 1.00 95.50 73 ASN A N 1
ATOM 568 C CA . ASN A 1 73 ? -1.403 5.331 21.669 1.00 95.50 73 ASN A CA 1
ATOM 569 C C . ASN A 1 73 ? -1.363 4.270 22.785 1.00 95.50 73 ASN A C 1
ATOM 571 O O . ASN A 1 73 ? -2.001 3.227 22.673 1.00 95.50 73 ASN A O 1
ATOM 575 N N . ALA A 1 74 ? -0.583 4.508 23.842 1.00 96.25 74 ALA A N 1
ATOM 576 C CA . ALA A 1 74 ? -0.417 3.542 24.930 1.00 96.25 74 ALA A CA 1
ATOM 577 C C . ALA A 1 74 ? -1.717 3.268 25.712 1.00 96.25 74 ALA A C 1
ATOM 579 O O . ALA A 1 74 ? -1.927 2.136 26.144 1.00 96.25 74 ALA A O 1
ATOM 580 N N . ASP A 1 75 ? -2.586 4.271 25.858 1.00 96.19 75 ASP A N 1
ATOM 581 C CA . ASP A 1 75 ? -3.848 4.165 26.602 1.00 96.19 75 ASP A CA 1
ATOM 582 C C . ASP A 1 75 ? -4.992 3.630 25.725 1.00 96.19 75 ASP A C 1
ATOM 584 O O . ASP A 1 75 ? -5.932 3.010 26.221 1.00 96.19 75 ASP A O 1
ATOM 588 N N . ALA A 1 76 ? -4.896 3.839 24.410 1.00 94.50 76 ALA A N 1
ATOM 589 C CA . ALA A 1 76 ? -5.826 3.335 23.406 1.00 94.50 76 ALA A CA 1
ATOM 590 C C . ALA A 1 76 ? -5.050 2.726 22.222 1.00 94.50 76 ALA A C 1
ATOM 592 O O . ALA A 1 76 ? -4.862 3.388 21.193 1.00 94.50 76 ALA A O 1
ATOM 593 N N . PRO A 1 77 ? -4.545 1.486 22.352 1.00 95.44 77 PRO A N 1
ATOM 594 C CA . PRO A 1 77 ? -3.830 0.825 21.270 1.00 95.44 77 PRO A CA 1
ATOM 595 C C . PRO A 1 77 ? -4.801 0.321 20.197 1.00 95.44 77 PRO A C 1
ATOM 597 O O . PRO A 1 77 ? -5.887 -0.184 20.492 1.00 95.44 77 PRO A O 1
ATOM 600 N N . LEU A 1 78 ? -4.377 0.384 18.932 1.00 95.50 78 LEU A N 1
ATOM 601 C CA . LEU A 1 78 ? -5.089 -0.285 17.847 1.00 95.50 78 LEU A CA 1
ATOM 602 C C . LEU A 1 78 ? -4.958 -1.795 18.042 1.00 95.50 78 LEU A C 1
ATOM 604 O O . LEU A 1 78 ? -3.863 -2.348 17.958 1.00 95.50 78 LEU A O 1
ATOM 608 N N . THR A 1 79 ? -6.083 -2.451 18.308 1.00 95.62 79 THR A N 1
ATOM 609 C CA . THR A 1 79 ? -6.133 -3.893 18.550 1.00 95.62 79 THR A CA 1
ATOM 610 C C . THR A 1 79 ? -6.710 -4.592 17.330 1.00 95.62 79 THR A C 1
ATOM 612 O O . THR A 1 79 ? -7.851 -4.352 16.946 1.00 95.62 79 THR A O 1
ATOM 615 N N . VAL A 1 80 ? -5.917 -5.472 16.727 1.00 96.12 80 VAL A N 1
ATOM 616 C CA . VAL A 1 80 ? -6.286 -6.280 15.560 1.00 96.12 80 VAL A CA 1
ATOM 617 C C . VAL A 1 80 ? -5.784 -7.711 15.753 1.00 96.12 80 VAL A C 1
ATOM 619 O O . VAL A 1 80 ? -4.957 -7.970 16.628 1.00 96.12 80 VAL A O 1
ATOM 622 N N . SER A 1 81 ? -6.273 -8.659 14.951 1.00 97.31 81 SER A N 1
ATOM 623 C CA . SER A 1 81 ? -5.714 -10.014 14.952 1.00 97.31 81 SER A CA 1
ATOM 624 C C . SER A 1 81 ? -4.274 -10.014 14.428 1.00 97.31 81 SER A C 1
ATOM 626 O O . SER A 1 81 ? -3.876 -9.131 13.668 1.00 97.31 81 SER A O 1
ATOM 628 N N . GLU A 1 82 ? -3.500 -11.041 14.781 1.00 97.62 82 GLU A N 1
ATOM 629 C CA . GLU A 1 82 ? -2.130 -11.216 14.282 1.00 97.62 82 GLU A CA 1
ATOM 630 C C . GLU A 1 82 ? -2.067 -11.220 12.745 1.00 97.62 82 GLU A C 1
ATOM 632 O O . GLU A 1 82 ? -1.207 -10.572 12.154 1.00 97.62 82 GLU A O 1
ATOM 637 N N . ALA A 1 83 ? -3.022 -11.883 12.084 1.00 97.62 83 ALA A N 1
ATOM 638 C CA . ALA A 1 83 ? -3.101 -11.916 10.625 1.00 97.62 83 ALA A CA 1
ATOM 639 C C . ALA A 1 83 ? -3.281 -10.512 10.019 1.00 97.62 83 ALA A C 1
ATOM 641 O O . ALA A 1 83 ? -2.602 -10.164 9.053 1.00 97.62 83 ALA A O 1
ATOM 642 N N . VAL A 1 84 ? -4.137 -9.678 10.620 1.00 97.88 84 VAL A N 1
ATOM 643 C CA . VAL A 1 84 ? -4.346 -8.291 10.180 1.00 97.88 84 VAL A CA 1
ATOM 644 C C . VAL A 1 84 ? -3.108 -7.440 10.461 1.00 97.88 84 VAL A C 1
ATOM 646 O O . VAL A 1 84 ? -2.691 -6.678 9.592 1.00 97.88 84 VAL A O 1
ATOM 649 N N . ALA A 1 85 ? -2.473 -7.601 11.626 1.00 97.69 85 ALA A N 1
ATOM 650 C CA . ALA A 1 85 ? -1.230 -6.902 11.950 1.00 97.69 85 ALA A CA 1
ATOM 651 C C . ALA A 1 85 ? -0.109 -7.227 10.945 1.00 97.69 85 ALA A C 1
ATOM 653 O O . ALA A 1 85 ? 0.576 -6.319 10.472 1.00 97.69 85 ALA A O 1
ATOM 654 N N . ASN A 1 86 ? 0.038 -8.499 10.557 1.00 98.19 86 ASN A N 1
ATOM 655 C CA . ASN A 1 86 ? 1.003 -8.927 9.542 1.00 98.19 86 ASN A CA 1
ATOM 656 C C . ASN A 1 86 ? 0.688 -8.327 8.163 1.00 98.19 86 ASN A C 1
ATOM 658 O O . ASN A 1 86 ? 1.590 -7.824 7.492 1.00 98.19 86 ASN A O 1
ATOM 662 N N . ALA A 1 87 ? -0.586 -8.303 7.757 1.00 98.62 87 ALA A N 1
ATOM 663 C CA . ALA A 1 87 ? -1.000 -7.673 6.504 1.00 98.62 87 ALA A CA 1
ATOM 664 C C . ALA A 1 87 ? -0.685 -6.165 6.485 1.00 98.62 87 ALA A C 1
ATOM 666 O O . ALA A 1 87 ? -0.126 -5.654 5.510 1.00 98.62 87 ALA A O 1
ATOM 667 N N . MET A 1 88 ? -0.983 -5.458 7.581 1.00 98.12 88 M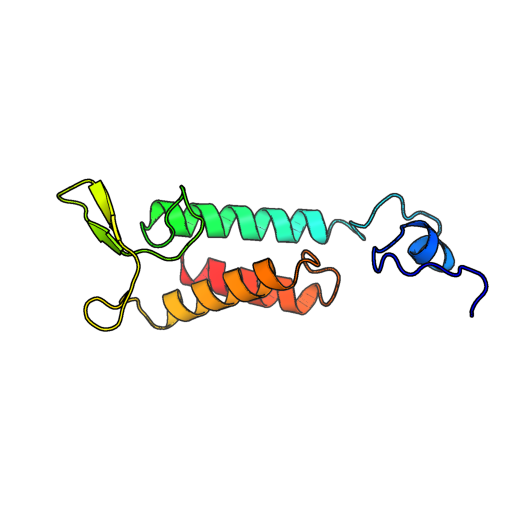ET A N 1
ATOM 668 C CA . MET A 1 88 ? -0.650 -4.040 7.755 1.00 98.12 88 MET A CA 1
ATOM 669 C C . MET A 1 88 ? 0.864 -3.804 7.673 1.00 98.12 88 MET A C 1
ATOM 671 O O . MET A 1 88 ? 1.312 -2.859 7.016 1.00 98.12 88 MET A O 1
ATOM 6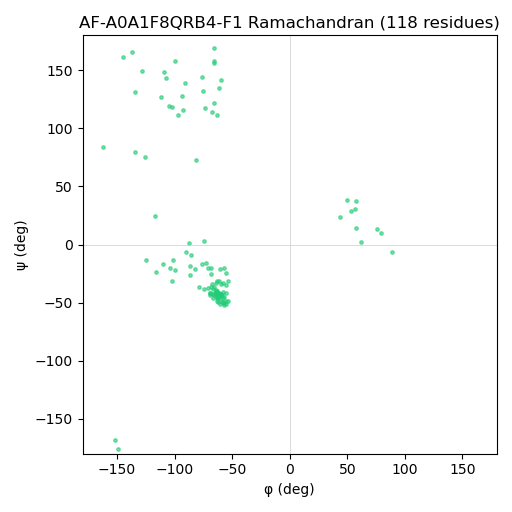75 N N . TRP A 1 89 ? 1.664 -4.661 8.314 1.00 98.12 89 TRP A N 1
ATOM 676 C CA . TRP A 1 89 ? 3.122 -4.563 8.279 1.00 98.12 89 TRP A CA 1
ATOM 677 C C . TRP A 1 89 ? 3.675 -4.755 6.866 1.00 98.12 89 TRP A C 1
ATOM 679 O O . TRP A 1 89 ? 4.437 -3.910 6.399 1.00 98.12 89 TRP A O 1
ATOM 689 N N . ASN A 1 90 ? 3.247 -5.802 6.158 1.00 98.56 90 ASN A N 1
ATOM 690 C CA . ASN A 1 90 ? 3.672 -6.067 4.783 1.00 98.56 90 ASN A CA 1
ATOM 691 C C . ASN A 1 90 ? 3.342 -4.903 3.846 1.00 98.56 90 ASN A C 1
ATOM 693 O O . ASN A 1 90 ? 4.206 -4.459 3.089 1.00 98.56 90 ASN A O 1
ATOM 697 N N . TYR A 1 91 ? 2.120 -4.372 3.934 1.00 98.44 91 TYR A N 1
ATOM 698 C CA . TYR A 1 91 ? 1.708 -3.201 3.164 1.00 98.44 91 TYR A CA 1
ATOM 699 C C . TYR A 1 91 ? 2.625 -2.001 3.435 1.00 98.44 91 TYR A C 1
ATOM 701 O O . TYR A 1 91 ? 3.200 -1.435 2.504 1.00 98.44 91 TYR A O 1
ATOM 709 N N . LYS A 1 92 ? 2.837 -1.634 4.708 1.00 97.19 92 LYS A N 1
ATOM 710 C CA . LYS A 1 92 ? 3.701 -0.491 5.057 1.00 97.19 92 LYS A CA 1
ATOM 711 C C . LYS A 1 92 ? 5.142 -0.724 4.622 1.00 97.19 92 LYS A C 1
ATOM 713 O O . LYS A 1 92 ? 5.739 0.191 4.064 1.00 97.19 92 LYS A O 1
ATOM 718 N N . PHE A 1 93 ? 5.682 -1.922 4.826 1.00 97.81 93 PHE A N 1
ATOM 719 C CA . PHE A 1 93 ? 7.041 -2.268 4.418 1.00 97.81 93 PHE A CA 1
ATOM 720 C C . PHE A 1 93 ? 7.273 -1.964 2.931 1.00 97.81 93 PHE A C 1
ATOM 722 O O . PHE A 1 93 ? 8.219 -1.257 2.587 1.00 97.81 93 PHE A O 1
ATOM 729 N N . VAL A 1 94 ? 6.357 -2.399 2.062 1.00 98.25 94 VAL A N 1
ATOM 730 C CA . VAL A 1 94 ? 6.457 -2.148 0.618 1.00 98.25 94 VAL A CA 1
ATOM 731 C C . VAL A 1 94 ? 6.239 -0.669 0.272 1.00 98.25 94 VAL A C 1
ATOM 733 O O . VAL A 1 94 ? 7.001 -0.106 -0.515 1.00 98.25 94 VAL A O 1
ATOM 736 N N . VAL A 1 95 ? 5.263 0.006 0.893 1.00 97.12 95 VAL A N 1
ATOM 737 C CA . VAL A 1 95 ? 5.019 1.449 0.681 1.00 97.12 95 VAL A CA 1
ATOM 738 C C . VAL A 1 95 ? 6.239 2.307 1.045 1.00 97.12 95 VAL A C 1
ATOM 740 O O . VAL A 1 95 ? 6.471 3.353 0.423 1.00 97.12 95 VAL A O 1
ATOM 743 N N . TYR A 1 96 ? 7.014 1.907 2.056 1.00 96.31 96 TYR A N 1
ATOM 744 C CA . TYR A 1 96 ? 8.201 2.641 2.509 1.00 96.31 96 TYR A CA 1
ATOM 745 C C . TYR A 1 96 ? 9.486 2.295 1.753 1.00 96.31 96 TYR A C 1
ATOM 747 O O . TYR A 1 96 ? 10.399 3.117 1.769 1.00 96.31 96 TYR A O 1
ATOM 755 N N . ASP A 1 97 ? 9.558 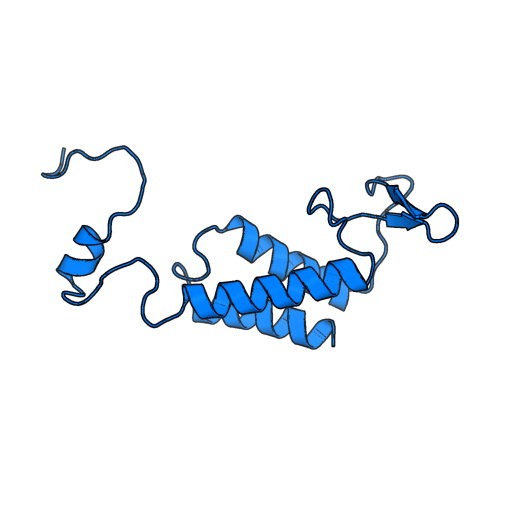1.163 1.052 1.00 97.06 97 ASP A N 1
ATOM 756 C CA . ASP A 1 97 ? 10.709 0.824 0.199 1.00 97.06 97 ASP A CA 1
ATOM 757 C C . ASP A 1 97 ? 10.819 1.736 -1.042 1.00 97.06 97 ASP A C 1
ATOM 759 O O . ASP A 1 97 ? 11.911 1.965 -1.556 1.00 97.06 97 ASP A O 1
ATOM 763 N N . LYS A 1 98 ? 9.701 2.322 -1.497 1.00 95.06 98 LYS A N 1
ATOM 764 C CA . LYS A 1 98 ? 9.628 3.293 -2.613 1.00 95.06 98 LYS A CA 1
ATOM 765 C C . LYS A 1 98 ? 10.082 2.783 -3.985 1.00 95.06 98 LYS A C 1
ATOM 767 O O . LYS A 1 98 ? 10.014 3.552 -4.941 1.00 95.06 98 LYS A O 1
ATOM 772 N N . SER A 1 99 ? 10.470 1.515 -4.133 1.00 94.94 99 SER A N 1
ATOM 773 C CA . SER A 1 99 ? 10.831 0.955 -5.444 1.00 94.94 99 SER A CA 1
ATOM 774 C C . SER A 1 99 ? 9.645 0.429 -6.244 1.00 94.94 99 SER A C 1
ATOM 776 O O . SER A 1 99 ? 9.815 0.051 -7.400 1.00 94.94 99 SER A O 1
ATOM 778 N N . MET A 1 100 ? 8.458 0.354 -5.630 1.00 95.75 100 MET A N 1
ATOM 779 C CA . MET A 1 100 ? 7.287 -0.328 -6.196 1.00 95.75 100 MET A CA 1
ATOM 780 C C . MET A 1 100 ? 7.635 -1.752 -6.674 1.00 95.75 100 MET A C 1
ATOM 782 O O . MET A 1 100 ? 7.190 -2.206 -7.722 1.00 95.75 100 MET A O 1
ATOM 786 N N . GLY A 1 101 ? 8.490 -2.442 -5.913 1.00 95.81 101 GLY A N 1
ATOM 787 C CA . GLY A 1 101 ? 8.898 -3.823 -6.156 1.00 95.81 101 GLY A CA 1
ATOM 788 C C . GLY A 1 101 ? 10.112 -4.016 -7.061 1.00 95.81 101 GLY A C 1
ATOM 789 O O . GLY A 1 101 ? 10.600 -5.139 -7.148 1.00 95.81 101 GLY A O 1
ATOM 790 N N . VAL A 1 102 ? 10.664 -2.971 -7.686 1.00 94.00 102 VAL A N 1
ATOM 791 C CA . VAL A 1 102 ? 11.835 -3.108 -8.578 1.00 94.00 102 VAL A CA 1
ATOM 792 C C . VAL A 1 102 ? 13.065 -3.657 -7.843 1.00 94.00 102 VAL A C 1
ATOM 794 O O . VAL A 1 102 ? 13.847 -4.400 -8.433 1.00 94.00 102 VAL A O 1
ATOM 797 N N . HIS A 1 103 ? 13.233 -3.361 -6.549 1.00 94.94 103 HIS A N 1
ATOM 798 C CA . HIS A 1 103 ? 14.359 -3.885 -5.766 1.00 94.94 103 HIS A CA 1
ATOM 799 C C . HIS A 1 103 ? 14.298 -5.407 -5.552 1.00 94.94 103 HIS A C 1
ATOM 801 O O . HIS A 1 103 ? 15.341 -6.057 -5.491 1.00 94.94 103 HIS A O 1
ATOM 807 N N . ASN A 1 104 ? 13.094 -5.977 -5.412 1.00 96.75 104 ASN A N 1
ATOM 808 C CA . ASN A 1 104 ? 12.879 -7.414 -5.234 1.00 96.75 104 ASN A CA 1
ATOM 809 C C . ASN A 1 104 ? 11.418 -7.783 -5.539 1.00 96.75 104 ASN A C 1
ATOM 811 O O . ASN A 1 104 ? 10.577 -7.873 -4.638 1.00 96.75 104 ASN A O 1
ATOM 815 N N . SER A 1 105 ? 11.109 -7.982 -6.819 1.00 96.56 105 SER A N 1
ATOM 816 C CA . SER A 1 105 ? 9.727 -8.103 -7.299 1.00 96.56 105 SER A CA 1
ATOM 817 C C . SER A 1 105 ? 9.024 -9.346 -6.764 1.00 96.56 105 SER A C 1
ATOM 819 O O . SER A 1 105 ? 7.898 -9.258 -6.278 1.00 96.56 105 SER A O 1
ATOM 821 N N . ALA A 1 106 ? 9.709 -10.491 -6.763 1.00 97.94 106 ALA A N 1
ATOM 822 C CA . ALA A 1 106 ? 9.159 -11.746 -6.260 1.00 97.94 106 ALA A CA 1
ATOM 823 C C . ALA A 1 106 ? 8.814 -11.669 -4.765 1.00 97.94 106 ALA A C 1
ATOM 825 O O . ALA A 1 106 ? 7.734 -12.097 -4.358 1.00 97.94 106 ALA A O 1
ATOM 826 N N . PHE A 1 107 ? 9.705 -11.095 -3.950 1.00 98.19 107 PHE A N 1
ATOM 827 C CA . PHE A 1 107 ? 9.456 -10.944 -2.517 1.00 98.19 107 PHE A CA 1
ATOM 828 C C . PHE A 1 107 ? 8.349 -9.927 -2.238 1.00 98.19 107 PHE A C 1
ATOM 830 O O . PHE A 1 107 ? 7.456 -10.197 -1.441 1.00 98.19 107 PHE A O 1
ATOM 837 N N . THR A 1 108 ? 8.365 -8.795 -2.944 1.00 98.44 108 THR A N 1
ATOM 838 C CA . THR A 1 108 ? 7.336 -7.755 -2.818 1.00 98.44 108 THR A CA 1
ATOM 839 C C . THR A 1 108 ? 5.952 -8.319 -3.130 1.00 98.44 108 THR A C 1
ATOM 841 O O . THR A 1 108 ? 5.038 -8.186 -2.317 1.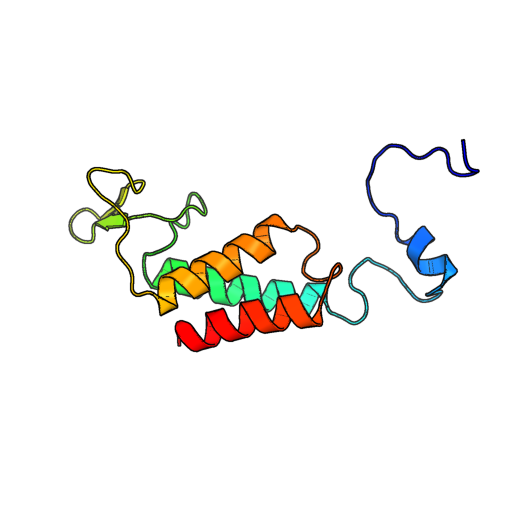00 98.44 108 THR A O 1
ATOM 844 N N . ARG A 1 109 ? 5.815 -9.034 -4.254 1.00 98.50 109 ARG A N 1
ATOM 845 C CA . ARG A 1 109 ? 4.572 -9.717 -4.630 1.00 98.50 109 ARG A CA 1
ATOM 846 C C . ARG A 1 109 ? 4.128 -10.705 -3.553 1.00 98.50 109 ARG A C 1
ATOM 848 O O . ARG A 1 109 ? 2.961 -10.706 -3.185 1.00 98.50 109 ARG A O 1
ATOM 855 N N . ALA A 1 110 ? 5.042 -11.517 -3.020 1.00 98.62 110 ALA A N 1
ATOM 856 C CA . ALA A 1 110 ? 4.711 -12.494 -1.984 1.00 98.62 110 ALA A CA 1
ATOM 857 C C . ALA A 1 110 ? 4.191 -11.838 -0.689 1.00 98.62 110 ALA A C 1
ATOM 859 O O . ALA A 1 110 ? 3.208 -12.315 -0.124 1.00 98.62 110 ALA A O 1
ATOM 860 N N . LEU A 1 111 ? 4.800 -10.732 -0.242 1.00 98.62 111 LEU A N 1
ATOM 861 C CA . LEU A 1 111 ? 4.339 -9.988 0.938 1.00 98.62 111 LEU A CA 1
ATOM 862 C C . LEU A 1 111 ? 2.937 -9.401 0.737 1.00 98.62 111 LEU A C 1
ATOM 864 O O . LEU A 1 111 ? 2.089 -9.514 1.626 1.00 98.62 111 LEU A O 1
ATOM 868 N N . LEU A 1 112 ? 2.686 -8.783 -0.422 1.00 98.75 112 LEU A N 1
ATOM 869 C CA . LEU A 1 112 ? 1.385 -8.183 -0.724 1.00 98.75 112 LEU A CA 1
ATOM 870 C C . LEU A 1 112 ? 0.304 -9.242 -0.955 1.00 98.75 112 LEU A C 1
ATOM 872 O O . LEU A 1 112 ? -0.815 -9.068 -0.484 1.00 98.75 112 LEU A O 1
ATOM 876 N N . GLN A 1 113 ? 0.635 -10.362 -1.603 1.00 98.69 113 GLN A N 1
ATOM 877 C CA . GLN A 1 113 ? -0.302 -11.472 -1.776 1.00 98.69 113 GLN A CA 1
ATOM 878 C C . GLN A 1 113 ? -0.704 -12.063 -0.423 1.00 98.69 113 GLN A C 1
ATOM 880 O O . GLN A 1 113 ? -1.891 -12.230 -0.166 1.00 98.69 113 GLN A O 1
ATOM 885 N N . GLN A 1 114 ? 0.256 -12.288 0.482 1.00 98.50 114 GLN A N 1
ATOM 886 C CA . GLN A 1 114 ? -0.051 -12.739 1.841 1.00 98.50 114 GLN A CA 1
ATOM 887 C C . GLN A 1 114 ? -0.980 -11.752 2.569 1.00 98.50 114 GLN A C 1
ATOM 889 O O . GLN A 1 114 ? -1.898 -12.173 3.270 1.00 98.50 114 GLN A O 1
ATOM 894 N N . ALA A 1 115 ? -0.751 -10.444 2.413 1.00 98.56 115 ALA A N 1
ATOM 895 C CA . ALA A 1 115 ? -1.602 -9.424 3.016 1.00 98.56 115 ALA A CA 1
ATOM 896 C C . ALA A 1 115 ? -3.029 -9.452 2.442 1.00 98.56 115 ALA A C 1
ATOM 898 O O . ALA A 1 115 ? -3.988 -9.357 3.204 1.00 98.56 115 ALA A O 1
ATOM 899 N N . LEU A 1 116 ? -3.177 -9.622 1.123 1.00 98.56 116 LEU A N 1
ATOM 900 C CA . LEU A 1 116 ? -4.480 -9.739 0.461 1.00 98.56 116 LEU A CA 1
ATOM 901 C C . LEU A 1 116 ? -5.236 -10.981 0.940 1.00 98.56 116 LEU A C 1
ATOM 903 O O . LEU A 1 116 ? -6.408 -10.880 1.299 1.00 98.56 116 LEU A O 1
ATOM 907 N N . ASP A 1 117 ? -4.557 -12.126 1.001 1.00 97.94 117 ASP A N 1
ATOM 908 C CA . ASP A 1 117 ? -5.139 -13.397 1.442 1.00 97.94 117 ASP A CA 1
ATOM 909 C C . ASP A 1 117 ? -5.589 -13.350 2.910 1.00 97.94 117 ASP A C 1
ATOM 911 O O . ASP A 1 117 ? -6.561 -13.998 3.280 1.00 97.94 117 ASP A O 1
ATOM 915 N N . ALA A 1 118 ? -4.907 -12.573 3.757 1.00 96.50 118 ALA A N 1
ATOM 916 C CA . ALA A 1 118 ? -5.262 -12.414 5.167 1.00 96.50 118 ALA A CA 1
ATOM 917 C C . ALA A 1 118 ? -6.471 -11.490 5.409 1.00 96.50 118 ALA A C 1
ATOM 919 O O . ALA A 1 118 ? -7.019 -11.480 6.516 1.00 96.50 118 ALA A O 1
ATOM 920 N N . LEU A 1 119 ? -6.856 -10.670 4.424 1.00 94.38 119 LEU A N 1
ATOM 921 C CA . LEU A 1 119 ? -7.899 -9.648 4.574 1.00 94.38 119 LEU A CA 1
ATOM 922 C C . LEU A 1 119 ? -9.195 -9.952 3.811 1.00 94.38 119 LEU A C 1
ATOM 924 O O . LEU A 1 119 ? -10.220 -9.319 4.115 1.00 94.38 119 LEU A O 1
ATOM 928 N N . LYS A 1 120 ? -9.142 -10.876 2.850 1.00 87.56 120 LYS A N 1
ATOM 929 C CA . LYS A 1 120 ? -10.289 -11.422 2.113 1.00 87.56 120 LYS A CA 1
ATOM 930 C C . LYS A 1 120 ? -10.931 -12.571 2.887 1.00 87.56 120 LYS A C 1
ATOM 932 O O . LYS A 1 120 ? -12.180 -12.610 2.895 1.00 87.56 120 LYS A O 1
#

Solvent-accessible surface area (backbone atoms only — not comparable to full-atom values): 7266 Å² total; per-residue (Å²): 130,66,99,73,77,76,81,82,84,68,89,57,49,76,64,51,31,78,81,36,74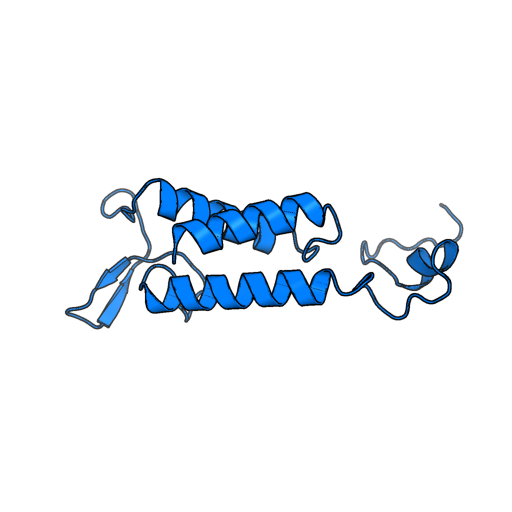,84,55,87,56,88,52,64,91,48,43,34,59,54,43,46,52,54,49,53,53,51,49,52,52,32,40,75,71,47,41,31,36,85,91,71,78,39,68,31,42,62,41,85,90,79,73,45,77,42,75,55,44,95,93,52,60,75,83,70,56,72,58,50,50,50,22,53,48,37,50,51,54,52,68,70,64,70,53,41,33,73,87,45,47,71,60,44,50,51,39,47,49,54,23,49,67,55,72,109

Sequence (120 aa):
MGDERNHTYLPKVARCQTCHADATDFDMTGTQTEITAMLEELHTIFVDKKLLNPDTDLWGIYDAATGEWSAPNADAPLTVSEAVANAMWNYKFVVYDKSMGVHNSAFTRALLQQALDALK

Foldseek 3Di:
DDPPPDDPPDDDQVVVCVPVVPRPDLCVVNLLVVLVVLLVVLLVLCVVVVQADPVPRDGWDADPVVRDTDDADPVRHDDDDPQQVQLVVLSVVCVVVPSSCSVPRVVNVVSSVSSVVSRD

Secondary structure (DSSP, 8-state):
--TT---S----HHHHTTT-TT--SS-GGGHHHHHHHHHHHHHHHHHHTT-EETTTTEE-EEETTTTEEE---SSS-----HHHHHHHHHHHHHHHH-STTTT-HHHHHHHHHHHHHHH-